Protein AF-K0RKW1-F1 (afdb_monomer_lite)

Radius of gyration: 16.95 Å; chains: 1; bounding box: 47×39×44 Å

Secondary structure (DSSP, 8-state):
---HHHHHHHHHHHHHH-GGG-STTS-SS----BTTBS-PPPTTT-B-TTS-BSEEE-SS---TTSPP-TTEEEEEETTEEEEEETTSSHHHHHHHHHHHHSPPPPPSS--HHHHHHHHHHHHHHHHHHHHHH-SSS-HHHHHHHHHHHHHHHHHHHHHHT--

Foldseek 3Di:
DDDPVVQVVLLVLCCVQPVLCVAPCNGPQHDAADPNHQAAADQVPDADPVRHGQWDDDDDADDPPPDDDRQWAFHQDPVGTTTGGSSHLVRLVRVLVVLVVDQDDADPPRDPVNVVSNVSSVVNSVQSQLSNQARGSGSVRSVVRSVVVVVVVVVVVVVVVVD

Sequence (163 aa):
MVSESRARELNALFASVVPELDSPYAKYPLTASSGGRNQWVDPGKGKTSKGEPCFIAGSGGWTPATPTKQDYAYGPGPLGFGYYHFLTRESYAVLYGRMQSSPPVACCAFTSGQRRIVNDHEEVKKIMWYRSLGSVPDDAQAQKDAIAIAQGTAKIGLQLHAE

pLDDT: mean 88.34, std 10.34, range [46.0, 97.75]

Structure (mmCIF, N/CA/C/O backbone):
data_AF-K0RKW1-F1
#
_entry.id   AF-K0RKW1-F1
#
loop_
_atom_site.group_PDB
_atom_site.id
_atom_site.type_symbol
_atom_site.label_atom_id
_atom_site.label_alt_id
_atom_site.label_comp_id
_atom_site.label_asym_id
_atom_site.label_entity_id
_atom_site.label_seq_id
_atom_site.pdbx_PDB_ins_code
_atom_site.Cartn_x
_atom_site.Cartn_y
_atom_site.Cartn_z
_atom_site.occupancy
_atom_site.B_iso_or_equiv
_atom_site.auth_seq_id
_atom_site.auth_comp_id
_atom_site.auth_asym_id
_atom_site.auth_atom_id
_atom_site.pdbx_PDB_model_num
ATOM 1 N N . MET A 1 1 ? 3.919 18.014 7.284 1.00 62.06 1 MET A N 1
ATOM 2 C CA . MET A 1 1 ? 2.925 17.905 6.196 1.00 62.06 1 MET A CA 1
ATOM 3 C C . MET A 1 1 ? 3.706 17.888 4.889 1.00 62.06 1 MET A C 1
ATOM 5 O O . MET A 1 1 ? 4.619 18.694 4.764 1.00 62.06 1 MET A O 1
ATOM 9 N N . VAL A 1 2 ? 3.462 16.925 3.996 1.00 78.94 2 VAL A N 1
ATOM 10 C CA . VAL A 1 2 ? 4.177 16.835 2.704 1.00 78.94 2 VAL A CA 1
ATOM 11 C C . VAL A 1 2 ? 3.665 17.931 1.766 1.00 78.94 2 VAL A C 1
ATOM 13 O O . VAL A 1 2 ? 2.482 18.259 1.820 1.00 78.94 2 VAL A O 1
ATOM 16 N N . SER A 1 3 ? 4.537 18.525 0.944 1.00 88.56 3 SER A N 1
ATOM 17 C CA . SER A 1 3 ? 4.117 19.549 -0.021 1.00 88.56 3 SER A CA 1
ATOM 18 C C . SER A 1 3 ? 3.191 18.960 -1.088 1.00 88.56 3 SER A C 1
ATOM 20 O O . SER A 1 3 ? 3.320 17.794 -1.466 1.00 88.56 3 SER A O 1
ATOM 22 N N . GLU A 1 4 ? 2.287 19.775 -1.637 1.00 87.94 4 GLU A N 1
ATOM 23 C CA . GLU A 1 4 ? 1.411 19.337 -2.733 1.00 87.94 4 GLU A CA 1
ATOM 24 C C . GLU A 1 4 ? 2.195 18.869 -3.963 1.00 87.94 4 GLU A C 1
ATOM 26 O O . GLU A 1 4 ? 1.796 17.910 -4.622 1.00 87.94 4 GLU A O 1
ATOM 31 N N . SER A 1 5 ? 3.326 19.517 -4.264 1.00 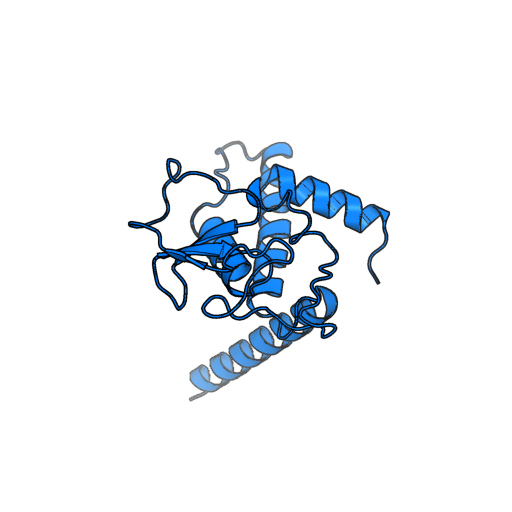91.25 5 SER A N 1
ATOM 32 C CA . SER A 1 5 ? 4.208 19.111 -5.360 1.00 91.25 5 SER A CA 1
ATOM 33 C C . SER A 1 5 ? 4.731 17.693 -5.155 1.00 91.25 5 SER A C 1
ATOM 35 O O . SER A 1 5 ? 4.587 16.850 -6.038 1.00 91.25 5 SER A O 1
ATOM 37 N N . ARG A 1 6 ? 5.239 17.395 -3.954 1.00 91.31 6 ARG A N 1
ATOM 38 C CA . ARG A 1 6 ? 5.764 16.071 -3.628 1.00 91.31 6 ARG A CA 1
ATOM 39 C C . ARG A 1 6 ? 4.663 15.016 -3.605 1.00 91.31 6 ARG A C 1
ATOM 41 O O . ARG A 1 6 ? 4.876 13.897 -4.059 1.00 91.31 6 ARG A O 1
ATOM 48 N N . ALA A 1 7 ? 3.473 15.372 -3.126 1.00 91.62 7 ALA A N 1
ATOM 49 C CA . ALA A 1 7 ? 2.313 14.494 -3.188 1.00 91.62 7 ALA A CA 1
ATOM 50 C C . ALA A 1 7 ? 1.954 14.135 -4.641 1.00 91.62 7 ALA A C 1
ATOM 52 O O . ALA A 1 7 ? 1.742 12.964 -4.947 1.00 91.62 7 ALA A O 1
ATOM 53 N N . ARG A 1 8 ? 1.931 15.104 -5.566 1.00 93.06 8 ARG A N 1
ATOM 54 C CA . ARG A 1 8 ? 1.666 14.841 -6.994 1.00 93.06 8 ARG A CA 1
ATOM 55 C C . ARG A 1 8 ? 2.732 13.949 -7.629 1.00 93.06 8 ARG A C 1
ATOM 57 O O . ARG A 1 8 ? 2.371 13.017 -8.339 1.00 93.06 8 ARG A O 1
ATOM 64 N N . GLU A 1 9 ? 4.008 14.197 -7.341 1.00 93.69 9 GLU A N 1
ATOM 65 C CA . GLU A 1 9 ? 5.115 13.350 -7.808 1.00 93.69 9 GLU A CA 1
ATOM 66 C C . GLU A 1 9 ? 4.956 11.898 -7.348 1.00 93.69 9 GLU A C 1
ATOM 68 O O . GLU A 1 9 ? 5.066 10.984 -8.161 1.00 93.69 9 GLU A O 1
ATOM 73 N N . LEU A 1 10 ? 4.645 11.682 -6.065 1.00 94.31 10 LEU A N 1
ATOM 74 C CA . LEU A 1 10 ? 4.451 10.341 -5.510 1.00 94.31 10 LEU A CA 1
ATOM 75 C C . LEU A 1 10 ? 3.228 9.639 -6.105 1.00 94.31 10 LEU A C 1
ATOM 77 O O . LEU A 1 10 ? 3.310 8.460 -6.420 1.00 94.31 10 LEU A O 1
ATOM 81 N N . ASN A 1 11 ? 2.118 10.349 -6.320 1.00 94.38 11 ASN A N 1
ATOM 82 C CA . ASN A 1 11 ? 0.946 9.763 -6.980 1.00 94.38 11 ASN A CA 1
ATOM 83 C C . ASN A 1 11 ? 1.242 9.364 -8.437 1.00 94.38 11 ASN A C 1
ATOM 85 O O . ASN A 1 11 ? 0.806 8.307 -8.882 1.00 94.38 11 ASN A O 1
ATOM 89 N N . ALA A 1 12 ? 2.012 10.171 -9.175 1.00 94.50 12 ALA A N 1
ATOM 90 C CA . ALA A 1 12 ? 2.443 9.809 -10.526 1.00 94.50 12 ALA A CA 1
ATOM 91 C C . ALA A 1 12 ? 3.387 8.593 -10.517 1.00 94.50 12 ALA A C 1
ATOM 93 O O . ALA A 1 12 ? 3.287 7.720 -11.378 1.00 94.50 12 ALA A O 1
ATOM 94 N N . LEU A 1 13 ? 4.276 8.518 -9.522 1.00 94.31 13 LEU A N 1
ATOM 95 C CA . LEU A 1 13 ? 5.178 7.387 -9.315 1.00 94.31 13 LEU A CA 1
ATOM 96 C C . LEU A 1 13 ? 4.426 6.100 -8.954 1.00 94.31 13 LEU A C 1
ATOM 98 O O . LEU A 1 13 ? 4.780 5.017 -9.407 1.00 94.31 13 LEU A O 1
ATOM 102 N N . PHE A 1 14 ? 3.371 6.206 -8.152 1.00 94.06 14 PHE A N 1
ATOM 103 C CA . PHE A 1 14 ? 2.528 5.072 -7.792 1.00 94.06 14 PHE A CA 1
ATOM 104 C C . PHE A 1 14 ? 1.946 4.406 -9.033 1.00 94.06 14 PHE A C 1
ATOM 106 O O . PHE A 1 14 ? 2.158 3.211 -9.221 1.00 94.06 14 PHE A O 1
ATOM 113 N N . ALA A 1 15 ? 1.306 5.188 -9.903 1.00 91.81 15 ALA A N 1
ATOM 114 C CA . ALA A 1 15 ? 0.704 4.689 -11.135 1.00 91.81 15 ALA A CA 1
ATOM 115 C C . ALA A 1 15 ? 1.731 4.056 -12.093 1.00 91.81 15 ALA A C 1
ATOM 117 O O . ALA A 1 15 ? 1.403 3.105 -12.800 1.00 91.81 15 ALA A O 1
ATOM 118 N N . SER A 1 16 ? 2.974 4.555 -12.119 1.00 91.19 16 SER A N 1
ATOM 119 C CA . SER A 1 16 ? 4.017 4.014 -13.000 1.00 91.19 16 SER A CA 1
ATOM 120 C C . SER A 1 16 ? 4.630 2.704 -12.497 1.00 91.19 16 SER A C 1
AT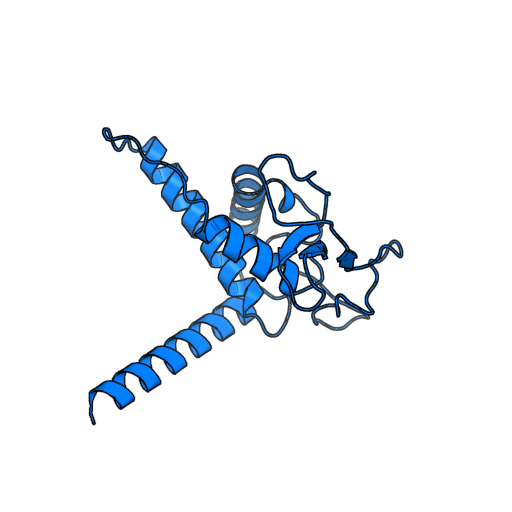OM 122 O O . SER A 1 16 ? 5.051 1.888 -13.316 1.00 91.19 16 SER A O 1
ATOM 124 N N . VAL A 1 17 ? 4.685 2.490 -11.178 1.00 91.56 17 VAL A N 1
ATOM 125 C CA . VAL A 1 17 ? 5.286 1.288 -10.570 1.00 91.56 17 VAL A CA 1
ATOM 126 C C . VAL A 1 17 ? 4.243 0.197 -10.317 1.00 91.56 17 VAL A C 1
ATOM 128 O O . VAL A 1 17 ? 4.504 -0.977 -10.578 1.00 91.56 17 VAL A O 1
ATOM 131 N N . VAL A 1 18 ? 3.069 0.567 -9.806 1.00 90.50 18 VAL A N 1
ATOM 132 C CA . VAL A 1 18 ? 1.958 -0.341 -9.497 1.00 90.50 18 VAL A CA 1
ATOM 133 C C . VAL A 1 18 ? 0.672 0.297 -10.028 1.00 90.50 18 VAL A C 1
ATOM 135 O O . VAL A 1 18 ? 0.085 1.130 -9.336 1.00 90.50 18 VAL A O 1
ATOM 138 N N . PRO A 1 19 ? 0.210 -0.077 -11.234 1.00 88.50 19 PRO A N 1
ATOM 139 C CA . PRO A 1 19 ? -0.951 0.551 -11.864 1.00 88.50 19 PRO A CA 1
ATOM 140 C C . PRO A 1 19 ? -2.210 0.552 -10.990 1.00 88.50 19 PRO A C 1
ATOM 142 O O . PRO A 1 19 ? -3.001 1.486 -11.061 1.00 88.50 19 PRO A O 1
ATOM 145 N N . GLU A 1 20 ? -2.386 -0.444 -10.113 1.00 91.00 20 GLU A N 1
ATOM 146 C CA . GLU A 1 20 ? -3.509 -0.483 -9.167 1.00 91.00 20 GLU A CA 1
ATOM 147 C C . GLU A 1 20 ? -3.553 0.723 -8.217 1.00 91.00 20 GLU A C 1
ATOM 149 O O . GLU A 1 20 ? -4.629 1.109 -7.765 1.00 91.00 20 GLU A O 1
ATOM 154 N N . LEU A 1 21 ? -2.403 1.333 -7.919 1.00 92.44 21 LEU A N 1
ATOM 155 C CA . LEU A 1 21 ? -2.319 2.513 -7.062 1.00 92.44 21 LEU A CA 1
ATOM 156 C C . LEU A 1 21 ? -2.774 3.804 -7.755 1.00 92.44 21 LEU A C 1
ATOM 158 O O . LEU A 1 21 ? -2.897 4.821 -7.068 1.00 92.44 21 LEU A O 1
ATOM 162 N N . ASP A 1 22 ? -3.097 3.778 -9.054 1.00 93.25 22 ASP A N 1
ATOM 163 C CA . ASP A 1 22 ? -3.869 4.843 -9.711 1.00 93.25 22 ASP A CA 1
ATOM 164 C C . ASP A 1 22 ? -5.346 4.783 -9.280 1.00 93.25 22 ASP A C 1
ATOM 166 O O . ASP A 1 22 ? -6.277 4.643 -10.071 1.00 93.25 22 ASP A O 1
ATOM 170 N N . SER A 1 23 ? -5.561 4.803 -7.967 1.00 92.06 23 SER A N 1
ATOM 171 C CA . SER A 1 23 ? -6.853 4.695 -7.316 1.00 92.06 23 SER A CA 1
ATOM 172 C C . SER A 1 23 ? -7.094 5.941 -6.473 1.00 92.06 23 SER A C 1
ATOM 174 O O . SER A 1 23 ? -6.210 6.365 -5.718 1.00 92.06 23 SER A O 1
ATOM 176 N N . PRO A 1 24 ? -8.311 6.516 -6.494 1.00 91.25 24 PRO A N 1
ATOM 177 C CA . PRO A 1 24 ? -8.658 7.614 -5.600 1.00 91.25 24 PRO A CA 1
ATOM 178 C C . PRO A 1 24 ? -8.538 7.241 -4.117 1.00 91.25 24 PRO A C 1
ATOM 180 O O . PRO A 1 24 ? -8.390 8.140 -3.290 1.00 91.25 24 PRO A O 1
ATOM 183 N N . TYR A 1 25 ? -8.564 5.948 -3.786 1.00 92.12 25 TYR A N 1
ATOM 184 C CA . TYR A 1 25 ? -8.457 5.430 -2.423 1.00 92.12 25 TYR A CA 1
ATOM 185 C C . TYR A 1 25 ? -7.014 5.159 -1.977 1.00 92.12 25 TYR A C 1
ATOM 187 O O . TYR A 1 25 ? -6.784 4.954 -0.789 1.00 92.12 25 TYR A O 1
ATOM 195 N N . ALA A 1 26 ? -6.047 5.173 -2.901 1.00 93.00 26 ALA A N 1
ATOM 196 C CA . ALA A 1 26 ? -4.641 4.868 -2.629 1.00 93.00 26 ALA A CA 1
ATOM 197 C C . ALA A 1 26 ? -3.715 6.092 -2.725 1.00 93.00 26 ALA A C 1
ATOM 199 O O . ALA A 1 26 ? -2.489 5.949 -2.687 1.00 93.00 26 ALA A O 1
ATOM 200 N N . LYS A 1 27 ? -4.283 7.300 -2.823 1.00 92.88 27 LYS A N 1
ATOM 201 C CA . LYS A 1 27 ? -3.526 8.545 -2.997 1.00 92.88 27 LYS A CA 1
ATOM 202 C C . LYS A 1 27 ? -2.528 8.802 -1.872 1.00 92.88 27 LYS A C 1
ATOM 204 O O . LYS A 1 27 ? -2.694 8.336 -0.747 1.00 92.88 27 LYS A O 1
ATOM 209 N N . TYR A 1 28 ? -1.498 9.577 -2.183 1.00 91.19 28 TYR A N 1
ATOM 210 C CA . TYR A 1 28 ? -0.580 10.173 -1.222 1.00 91.19 28 TYR A CA 1
ATOM 211 C C . TYR A 1 28 ? -0.850 11.688 -1.087 1.00 91.19 28 TYR A C 1
ATOM 213 O O . TYR A 1 28 ? -0.923 12.368 -2.115 1.00 91.19 28 TYR A O 1
ATOM 221 N N . PRO A 1 29 ? -0.955 12.247 0.134 1.00 90.81 29 PRO A N 1
ATOM 222 C CA . PRO A 1 29 ? -1.052 11.517 1.395 1.00 90.81 29 PRO A CA 1
ATOM 223 C C . PRO A 1 29 ? -2.368 10.731 1.483 1.00 90.81 29 PRO A C 1
ATOM 225 O O . PRO A 1 29 ? -3.393 11.136 0.926 1.00 90.81 29 PRO A O 1
ATOM 228 N N . LEU A 1 30 ? -2.326 9.606 2.187 1.00 89.62 30 LEU A N 1
ATOM 229 C CA . LEU A 1 30 ? -3.484 8.761 2.417 1.00 89.62 30 LEU A CA 1
ATOM 230 C C . LEU A 1 30 ? -4.503 9.511 3.273 1.00 89.62 30 LEU A C 1
ATOM 232 O O . LEU A 1 30 ? -4.166 10.110 4.292 1.00 89.62 30 LEU A O 1
ATOM 236 N N . THR A 1 31 ? -5.750 9.498 2.815 1.00 71.06 31 THR A N 1
ATOM 237 C CA . THR A 1 31 ? -6.876 10.186 3.453 1.00 71.06 31 THR A CA 1
ATOM 238 C C . THR A 1 31 ? -8.104 9.282 3.415 1.00 71.06 31 THR A C 1
ATOM 240 O O . THR A 1 31 ? -9.129 9.618 2.826 1.00 71.06 31 THR A O 1
ATOM 243 N N . ALA A 1 32 ? -8.011 8.085 4.002 1.00 69.00 32 ALA A N 1
ATOM 244 C CA . ALA A 1 32 ? -9.189 7.229 4.131 1.00 69.00 32 ALA A CA 1
ATOM 245 C C . ALA A 1 32 ? -9.900 7.512 5.462 1.00 69.00 32 ALA A C 1
ATOM 247 O O . ALA A 1 32 ? -9.298 7.494 6.527 1.00 69.00 32 ALA A O 1
ATOM 248 N N . SER A 1 33 ? -11.205 7.771 5.412 1.00 65.31 33 SER A N 1
ATOM 249 C CA . SER A 1 33 ? -12.049 7.891 6.603 1.00 65.31 33 SER A CA 1
ATOM 250 C C . SER A 1 33 ? -13.230 6.946 6.457 1.00 65.31 33 SER A C 1
ATOM 252 O O . SER A 1 33 ? -13.922 6.957 5.439 1.00 65.31 33 SER A O 1
ATOM 254 N N . SER A 1 34 ? -13.456 6.111 7.467 1.00 62.56 34 SER A N 1
ATOM 255 C CA . SER A 1 34 ? -14.570 5.169 7.526 1.00 62.56 34 SER A CA 1
ATOM 256 C C . SER A 1 34 ? -15.554 5.633 8.593 1.00 62.56 34 SER A C 1
ATOM 258 O O . SER A 1 34 ? -15.211 5.709 9.772 1.00 62.56 34 SER A O 1
ATOM 260 N N . GLY A 1 35 ? -16.788 5.959 8.194 1.00 59.09 35 GLY A N 1
ATOM 261 C CA . GLY A 1 35 ? -17.833 6.404 9.127 1.00 59.09 35 GLY A CA 1
ATOM 262 C C . GLY A 1 35 ? -17.484 7.693 9.885 1.00 59.09 35 GLY A C 1
ATOM 263 O O . GLY A 1 35 ? -17.875 7.849 11.038 1.00 59.09 35 GLY A O 1
ATOM 264 N N . GLY A 1 36 ? -16.698 8.585 9.271 1.00 66.19 36 GLY A N 1
ATOM 265 C CA . GLY A 1 36 ? -16.230 9.828 9.896 1.00 66.19 36 GLY A CA 1
ATOM 266 C C . GLY A 1 36 ? -15.040 9.655 10.846 1.00 66.19 36 GLY A C 1
ATOM 267 O O . GLY A 1 36 ? -14.634 10.625 11.484 1.00 66.19 36 GLY A O 1
ATOM 268 N N . ARG A 1 37 ? -14.464 8.449 10.943 1.00 70.50 37 ARG A N 1
ATOM 269 C CA . ARG A 1 37 ? -13.270 8.154 11.746 1.00 70.50 37 ARG A CA 1
ATOM 270 C C . ARG A 1 37 ? -12.098 7.767 10.853 1.00 70.50 37 ARG A C 1
ATOM 272 O O . ARG A 1 37 ? -12.259 7.019 9.890 1.00 70.50 37 ARG A O 1
ATOM 279 N N . ASN A 1 38 ? -10.908 8.235 11.215 1.00 84.19 38 ASN A N 1
ATOM 280 C CA . ASN A 1 38 ? -9.659 7.872 10.550 1.00 84.19 38 ASN A CA 1
ATOM 281 C C . ASN A 1 38 ? -9.236 6.452 10.966 1.00 84.19 38 ASN A C 1
ATOM 283 O O . ASN A 1 38 ? -8.425 6.278 11.871 1.00 84.19 38 ASN A O 1
ATOM 287 N N . GLN A 1 39 ? -9.866 5.435 10.380 1.00 90.25 39 GLN A N 1
ATOM 288 C CA . GLN A 1 39 ? -9.634 4.028 10.700 1.00 90.25 39 GLN A CA 1
ATOM 289 C C . GLN A 1 39 ? -9.715 3.167 9.440 1.00 90.25 39 GLN A C 1
ATOM 291 O O . GLN A 1 39 ? -10.474 3.470 8.516 1.00 90.25 39 GLN A O 1
ATOM 296 N N . TRP A 1 40 ? -8.960 2.071 9.434 1.00 93.19 40 TRP A N 1
ATOM 297 C CA . TRP A 1 40 ? -9.031 1.065 8.381 1.00 93.19 40 TRP A CA 1
ATOM 298 C C . TRP A 1 40 ? -10.403 0.394 8.342 1.00 93.19 40 TRP A C 1
ATOM 300 O O . TRP A 1 40 ? -11.050 0.193 9.375 1.00 93.19 40 TRP A O 1
ATOM 310 N N . VAL A 1 41 ? -10.836 0.026 7.141 1.00 93.44 41 VAL A N 1
ATOM 311 C CA . VAL A 1 41 ? -12.055 -0.756 6.950 1.00 93.44 41 VAL A CA 1
ATOM 312 C C . VAL A 1 41 ? -11.749 -2.241 7.159 1.00 93.44 41 VAL A C 1
ATOM 314 O O . VAL A 1 41 ? -10.756 -2.749 6.646 1.00 93.44 41 VAL A O 1
ATOM 317 N N . ASP A 1 42 ? -12.613 -2.941 7.900 1.00 93.00 42 ASP A N 1
ATOM 318 C CA . ASP A 1 42 ? -12.549 -4.400 8.048 1.00 93.00 42 ASP A CA 1
ATOM 319 C C . ASP A 1 42 ? -12.882 -5.063 6.694 1.00 93.00 42 ASP A C 1
ATOM 321 O O . ASP A 1 42 ? -13.993 -4.862 6.191 1.00 93.00 42 ASP A O 1
ATOM 325 N N . PRO A 1 43 ? -11.979 -5.859 6.092 1.00 95.12 43 PRO A N 1
ATOM 326 C CA . PRO A 1 43 ? -12.216 -6.470 4.785 1.00 95.12 43 PRO A CA 1
ATOM 327 C C . PRO A 1 43 ? -13.419 -7.427 4.756 1.00 95.12 43 PRO A C 1
ATOM 329 O O . PRO A 1 43 ? -14.048 -7.569 3.711 1.00 95.12 43 PRO A O 1
ATOM 332 N N . GLY A 1 44 ? -13.768 -8.069 5.875 1.00 94.81 44 GLY A N 1
ATOM 333 C CA . GLY A 1 44 ? -14.839 -9.071 5.937 1.00 94.81 44 GLY A CA 1
ATOM 334 C C . GLY A 1 44 ? -16.232 -8.489 6.170 1.00 94.81 44 GLY A C 1
ATOM 335 O O . GLY A 1 44 ? -17.231 -9.172 5.948 1.00 94.81 44 GLY A O 1
ATOM 336 N N . LYS A 1 45 ? -16.312 -7.237 6.630 1.00 92.00 45 LYS A N 1
ATOM 337 C CA . LYS A 1 45 ? -17.580 -6.572 6.996 1.00 92.00 45 LYS A CA 1
ATOM 338 C C . LYS A 1 45 ? -17.805 -5.257 6.257 1.00 92.00 45 LYS A C 1
ATOM 340 O O . LYS A 1 45 ? -18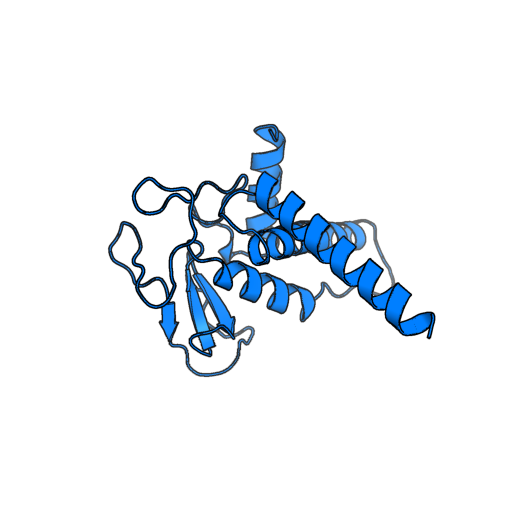.938 -4.790 6.153 1.00 92.00 45 LYS A O 1
ATOM 345 N N . GLY A 1 46 ? -16.728 -4.643 5.788 1.00 88.56 46 GLY A N 1
ATOM 346 C CA . GLY A 1 46 ? -16.718 -3.329 5.181 1.00 88.56 46 GLY A CA 1
ATOM 347 C C . GLY A 1 46 ? -17.247 -3.302 3.757 1.00 88.56 46 GLY A C 1
ATOM 348 O O . GLY A 1 46 ? -17.143 -4.270 2.999 1.00 88.56 46 GLY A O 1
ATOM 349 N N . LYS A 1 47 ? -17.790 -2.140 3.397 1.00 91.06 47 LYS A N 1
ATOM 350 C CA . LYS A 1 47 ? -18.194 -1.810 2.034 1.00 91.06 47 LYS A CA 1
ATOM 351 C C . LYS A 1 47 ? -17.671 -0.430 1.650 1.00 91.06 47 LYS A C 1
ATOM 353 O O . LYS A 1 47 ? -17.501 0.430 2.515 1.00 91.06 47 LYS A O 1
ATOM 358 N N . THR A 1 48 ? -17.441 -0.216 0.360 1.00 89.19 48 THR A N 1
ATOM 359 C CA . THR A 1 48 ? -17.087 1.096 -0.196 1.00 89.19 48 THR A CA 1
ATOM 360 C C . THR A 1 48 ? -18.279 2.054 -0.117 1.00 89.19 48 THR A C 1
ATOM 362 O O . THR A 1 48 ? -19.417 1.644 0.125 1.00 89.19 48 THR A O 1
ATOM 365 N N . SER A 1 49 ? -18.053 3.342 -0.393 1.00 85.19 49 SER A N 1
ATOM 366 C CA . SER A 1 49 ? -19.140 4.327 -0.522 1.00 85.19 49 SER A CA 1
ATOM 367 C C . SER A 1 49 ? -20.147 3.985 -1.629 1.00 85.19 49 SER A C 1
ATOM 369 O O . SER A 1 49 ? -21.273 4.472 -1.598 1.00 85.19 49 SER A O 1
ATOM 371 N N . LYS A 1 50 ? -19.761 3.128 -2.583 1.00 87.31 50 LYS A N 1
ATOM 372 C CA . LYS A 1 50 ? -20.615 2.609 -3.660 1.00 87.31 50 LYS A CA 1
ATOM 373 C C . LYS A 1 50 ? -21.314 1.292 -3.292 1.00 87.31 50 LYS A C 1
ATOM 375 O O . LYS A 1 50 ? -22.037 0.736 -4.110 1.00 87.31 50 LYS A O 1
ATOM 380 N N . GLY A 1 51 ? -21.104 0.780 -2.077 1.00 89.94 51 GLY A N 1
ATOM 381 C CA . GLY A 1 51 ? -21.678 -0.480 -1.602 1.00 89.94 51 GLY A CA 1
ATOM 382 C C . GLY A 1 51 ? -20.921 -1.739 -2.040 1.00 89.94 51 GLY A C 1
ATOM 383 O O . GLY A 1 51 ? -21.402 -2.844 -1.783 1.00 89.94 51 GLY A O 1
ATOM 384 N N . GLU A 1 52 ? -19.750 -1.600 -2.665 1.00 92.56 52 GLU A N 1
ATOM 385 C CA . GLU A 1 52 ? -18.925 -2.733 -3.100 1.00 92.56 52 GLU A CA 1
ATOM 386 C C . GLU A 1 52 ? -18.229 -3.385 -1.898 1.00 92.56 52 GLU A C 1
ATOM 388 O O . GLU A 1 52 ? -17.869 -2.683 -0.951 1.00 92.56 52 GLU A O 1
ATOM 393 N N . PRO A 1 53 ? -18.021 -4.711 -1.891 1.00 95.75 53 PRO A N 1
ATOM 394 C CA . PRO A 1 53 ? -17.352 -5.380 -0.782 1.00 95.75 53 PRO A CA 1
ATOM 395 C C . PRO A 1 53 ? -15.865 -5.010 -0.719 1.00 95.75 53 PRO A C 1
ATOM 397 O O . PRO A 1 53 ? -15.197 -4.890 -1.748 1.00 95.75 53 PRO A O 1
ATOM 400 N N . CYS A 1 54 ? -15.320 -4.880 0.492 1.00 96.00 54 CYS A N 1
ATOM 401 C CA . CYS A 1 54 ? -13.890 -4.613 0.689 1.00 96.00 54 CYS A CA 1
ATOM 402 C C . CYS A 1 54 ? -12.990 -5.846 0.494 1.00 96.00 54 CYS A C 1
ATOM 404 O O . CYS A 1 54 ? -11.773 -5.698 0.387 1.00 96.00 54 CYS A O 1
ATOM 406 N N . PHE A 1 55 ? -13.586 -7.036 0.393 1.00 97.75 55 PHE A N 1
ATOM 407 C CA . PHE A 1 55 ? -12.920 -8.274 0.010 1.00 97.75 55 PHE A CA 1
ATOM 408 C C . PHE A 1 55 ? -13.738 -9.027 -1.038 1.00 97.75 55 PHE A C 1
ATOM 410 O O . PHE A 1 55 ? -14.948 -9.205 -0.888 1.00 97.75 55 PHE A O 1
ATOM 417 N N . ILE A 1 56 ? -13.068 -9.500 -2.086 1.00 96.62 56 ILE A N 1
ATOM 418 C CA . ILE A 1 56 ? -13.648 -10.395 -3.090 1.00 96.62 56 ILE A CA 1
ATOM 419 C C . ILE A 1 56 ? -12.763 -11.631 -3.155 1.00 96.62 56 ILE A C 1
ATOM 421 O O . ILE A 1 56 ? -11.590 -11.536 -3.517 1.00 96.62 56 ILE A O 1
ATOM 425 N N . ALA A 1 57 ? -13.331 -12.784 -2.807 1.00 95.88 57 ALA A N 1
ATOM 426 C CA . ALA A 1 57 ? -12.611 -14.048 -2.837 1.00 95.88 57 ALA A CA 1
ATOM 427 C C . ALA A 1 57 ? -12.090 -14.348 -4.250 1.00 95.88 57 ALA A C 1
ATOM 429 O O . ALA A 1 57 ? -12.804 -14.185 -5.242 1.00 95.88 57 ALA A O 1
ATOM 430 N N . GLY A 1 58 ? -10.834 -14.773 -4.321 1.00 92.69 58 GLY A N 1
ATOM 431 C CA . GLY A 1 58 ? -10.164 -15.184 -5.544 1.00 92.69 58 GLY A CA 1
ATOM 432 C C . GLY A 1 58 ? -9.918 -16.685 -5.579 1.00 92.69 58 GLY A C 1
ATOM 433 O O . GLY A 1 58 ? -9.984 -17.376 -4.563 1.00 92.69 58 GLY A O 1
ATOM 434 N N . SER A 1 59 ? -9.593 -17.191 -6.763 1.00 84.94 59 SER A N 1
ATOM 435 C CA . SER A 1 59 ? -9.146 -18.567 -6.952 1.00 84.94 59 SER A CA 1
ATOM 436 C C . SER A 1 59 ? -7.641 -18.586 -7.219 1.00 84.94 59 SER A C 1
ATOM 438 O O . SER A 1 59 ? -7.193 -18.163 -8.283 1.00 84.94 59 SER A O 1
ATOM 440 N N . GLY A 1 60 ? -6.865 -19.112 -6.271 1.00 83.12 60 GLY A N 1
ATOM 441 C CA . GLY A 1 60 ? -5.433 -19.360 -6.450 1.00 83.12 60 GLY A CA 1
ATOM 442 C C . GLY A 1 60 ? -4.519 -18.149 -6.232 1.00 83.12 60 GLY A C 1
ATOM 443 O O . GLY A 1 60 ? -4.951 -17.061 -5.848 1.00 83.12 60 GLY A O 1
ATOM 444 N N . GLY A 1 61 ? -3.219 -18.378 -6.433 1.00 84.38 61 GLY A N 1
ATOM 445 C CA . GLY A 1 61 ? -2.162 -17.391 -6.213 1.00 84.38 61 GLY A CA 1
ATOM 446 C C . GLY A 1 61 ? -2.152 -16.249 -7.230 1.00 84.38 61 GLY A C 1
ATOM 447 O O . GLY A 1 61 ? -2.777 -16.325 -8.287 1.00 84.38 61 GLY A O 1
ATOM 448 N N . TRP A 1 62 ? -1.420 -15.180 -6.910 1.00 83.69 62 TRP A N 1
ATOM 449 C CA . TRP A 1 62 ? -1.168 -14.103 -7.866 1.00 83.69 62 TRP A CA 1
ATOM 450 C C . TRP A 1 62 ? -0.234 -14.588 -8.981 1.00 83.69 62 TRP A C 1
ATOM 452 O O . TRP A 1 62 ? 0.794 -15.210 -8.714 1.00 83.69 62 TRP A O 1
ATOM 462 N N . THR A 1 63 ? -0.582 -14.272 -10.224 1.00 83.12 63 THR A N 1
ATOM 463 C CA . THR A 1 63 ? 0.254 -14.458 -11.414 1.00 83.12 63 THR A CA 1
ATOM 464 C C . THR A 1 63 ? 0.189 -13.189 -12.270 1.00 83.12 63 THR A C 1
ATOM 466 O O . THR A 1 63 ? -0.760 -12.416 -12.126 1.00 83.12 63 THR A O 1
ATOM 469 N N . PRO A 1 64 ? 1.114 -12.976 -13.221 1.00 79.50 64 PRO A N 1
ATOM 470 C CA . PRO A 1 64 ? 1.010 -11.860 -14.165 1.00 79.50 64 PRO A CA 1
ATOM 471 C C . PRO A 1 64 ? -0.275 -11.861 -15.014 1.00 79.50 64 PRO A C 1
ATOM 473 O O . PRO A 1 64 ? -0.654 -10.822 -15.542 1.00 79.50 64 PRO A O 1
ATOM 476 N N . ALA A 1 65 ? -0.948 -13.011 -15.146 1.00 83.44 65 ALA A N 1
ATOM 477 C CA . ALA A 1 65 ? -2.230 -13.140 -15.840 1.00 83.44 65 ALA A CA 1
ATOM 478 C C . ALA A 1 65 ? -3.445 -12.882 -14.929 1.00 83.44 65 ALA A C 1
ATOM 480 O O . ALA A 1 65 ? -4.576 -12.843 -15.414 1.00 83.44 65 ALA A O 1
ATOM 481 N N . THR A 1 66 ? -3.241 -12.736 -13.615 1.00 86.00 66 THR A N 1
ATOM 482 C CA . THR A 1 66 ? -4.322 -12.430 -12.678 1.00 86.00 66 THR A CA 1
ATOM 483 C C . THR A 1 66 ? -4.932 -11.078 -13.050 1.00 86.00 66 THR A C 1
ATOM 485 O O . THR A 1 66 ? -4.198 -10.091 -13.108 1.00 86.00 66 THR A O 1
ATOM 488 N N . PRO A 1 67 ? -6.256 -10.998 -13.281 1.00 86.06 67 PRO A N 1
ATOM 489 C CA . PRO A 1 67 ? -6.880 -9.761 -13.720 1.00 86.06 67 PRO A CA 1
ATOM 490 C C . PRO A 1 67 ? -6.648 -8.635 -12.721 1.00 86.06 67 PRO A C 1
ATOM 492 O O . PRO A 1 67 ? -6.938 -8.773 -11.529 1.00 86.06 67 PRO A O 1
ATOM 495 N N . THR A 1 68 ? -6.170 -7.499 -13.211 1.00 85.69 68 THR A N 1
ATOM 496 C CA . THR A 1 68 ? -6.130 -6.280 -12.415 1.00 85.69 68 THR A CA 1
ATOM 497 C C . THR A 1 68 ? -7.554 -5.797 -12.174 1.00 85.69 68 THR A C 1
ATOM 499 O O . THR A 1 68 ? -8.360 -5.718 -13.102 1.00 85.69 68 THR A O 1
ATOM 502 N N . LYS A 1 69 ? -7.872 -5.458 -10.925 1.00 90.31 69 LYS A N 1
ATOM 503 C CA . LYS A 1 69 ? -9.140 -4.828 -10.570 1.00 90.31 69 LYS A CA 1
ATOM 504 C C . LYS A 1 69 ? -8.845 -3.456 -9.987 1.00 90.31 69 LYS A C 1
ATOM 506 O O . LYS A 1 69 ? -8.170 -3.354 -8.969 1.00 90.31 69 LYS A O 1
ATOM 511 N N . GLN A 1 70 ? -9.370 -2.427 -10.642 1.00 88.88 70 GLN A N 1
ATOM 512 C CA . GLN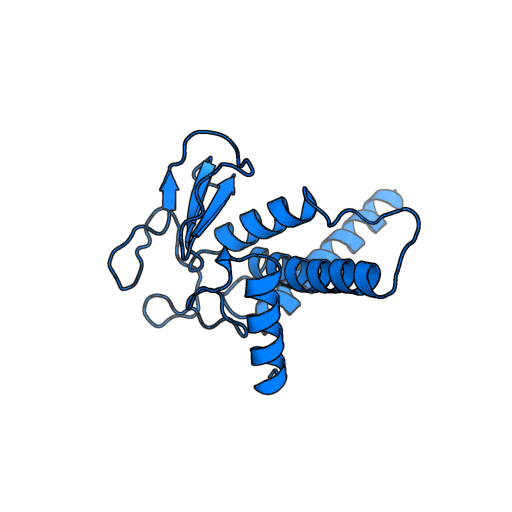 A 1 70 ? -9.275 -1.047 -10.181 1.00 88.88 70 GLN A CA 1
ATOM 513 C C . GLN A 1 70 ? -9.715 -0.943 -8.718 1.00 88.88 70 GLN A C 1
ATOM 515 O O . GLN A 1 70 ? -10.743 -1.514 -8.370 1.00 88.88 70 GLN A O 1
ATOM 520 N N . ASP A 1 71 ? -8.957 -0.215 -7.899 1.00 94.00 71 ASP A N 1
ATOM 521 C CA . ASP A 1 71 ? -9.194 0.010 -6.462 1.00 94.00 71 ASP A CA 1
ATOM 522 C C . ASP A 1 71 ? -8.912 -1.182 -5.521 1.00 94.00 71 ASP A C 1
ATOM 524 O O . ASP A 1 71 ? -9.091 -1.069 -4.302 1.00 94.00 71 ASP A O 1
ATOM 528 N N . TYR A 1 72 ? -8.420 -2.306 -6.053 1.00 96.31 72 TYR A N 1
ATOM 529 C CA . TYR A 1 72 ? -8.093 -3.497 -5.269 1.00 96.31 72 TYR A CA 1
ATOM 530 C C . TYR A 1 72 ? -6.675 -4.006 -5.539 1.00 96.31 72 TYR A C 1
ATOM 532 O O . TYR A 1 72 ? -6.156 -3.930 -6.650 1.00 96.31 72 TYR A O 1
ATOM 540 N N . ALA A 1 73 ? -6.092 -4.652 -4.532 1.00 96.06 73 ALA A N 1
ATOM 541 C CA . ALA A 1 73 ? -4.881 -5.450 -4.657 1.00 96.06 73 ALA A CA 1
ATOM 542 C C . ALA A 1 73 ? -5.218 -6.943 -4.525 1.00 96.06 73 ALA A C 1
ATOM 544 O O . ALA A 1 73 ? -5.846 -7.352 -3.548 1.00 96.06 73 ALA A O 1
ATOM 545 N N . TYR A 1 74 ? -4.794 -7.764 -5.493 1.00 95.56 74 TYR A N 1
ATOM 546 C CA . TYR A 1 74 ? -4.969 -9.218 -5.426 1.00 95.56 74 TYR A CA 1
ATOM 547 C C . TYR A 1 74 ? -3.791 -9.905 -4.738 1.00 95.56 74 TYR A C 1
ATOM 549 O O . TYR A 1 74 ? -2.642 -9.707 -5.142 1.00 95.56 74 TYR A O 1
ATOM 557 N N . GLY A 1 75 ? -4.066 -10.760 -3.757 1.00 94.88 75 GLY A N 1
ATOM 558 C CA . GLY A 1 75 ? -3.050 -11.592 -3.121 1.00 94.88 75 GLY A CA 1
ATOM 559 C C . GLY A 1 75 ? -3.536 -12.278 -1.845 1.00 94.88 75 GLY A C 1
ATOM 560 O O . GLY A 1 75 ? -4.743 -12.345 -1.607 1.00 94.88 75 GLY A O 1
ATOM 561 N N . PRO A 1 76 ? -2.609 -12.830 -1.044 1.00 94.75 76 PRO A N 1
ATOM 562 C CA . PRO A 1 76 ? -2.943 -13.505 0.203 1.00 94.75 76 PRO A CA 1
ATOM 563 C C . PRO A 1 76 ? -3.259 -12.508 1.322 1.00 94.75 76 PRO A C 1
ATOM 565 O O . PRO A 1 76 ? -2.551 -11.518 1.500 1.00 94.75 76 PRO A O 1
ATOM 568 N N . GLY A 1 77 ? -4.260 -12.820 2.138 1.00 93.38 77 GLY A N 1
ATOM 569 C CA . GLY A 1 77 ? -4.563 -12.069 3.350 1.00 93.38 77 GLY A CA 1
ATOM 570 C C . GLY A 1 77 ? -5.362 -12.885 4.371 1.00 93.38 77 GLY A C 1
ATOM 571 O O . GLY A 1 77 ? -5.512 -14.101 4.224 1.00 93.38 77 GLY A O 1
ATOM 572 N N . PRO A 1 78 ? -5.897 -12.238 5.421 1.00 94.38 78 PRO A N 1
ATOM 573 C CA . PRO A 1 78 ? -6.567 -12.920 6.535 1.00 94.38 78 PRO A CA 1
ATOM 574 C C . PRO A 1 78 ? -7.859 -13.652 6.142 1.00 94.38 78 PRO A C 1
ATOM 576 O O . PRO A 1 78 ? -8.323 -14.512 6.881 1.00 94.38 78 PRO A O 1
ATOM 579 N N . LEU A 1 79 ? -8.437 -13.321 4.984 1.00 95.81 79 LEU A N 1
ATOM 580 C CA . LEU A 1 79 ? -9.639 -13.966 4.437 1.00 95.81 79 LEU A CA 1
ATOM 581 C C . LEU A 1 79 ? -9.318 -14.935 3.285 1.00 95.81 79 LEU A C 1
ATOM 583 O O . LEU A 1 79 ? -10.222 -15.372 2.577 1.00 95.81 79 LEU A O 1
ATOM 587 N N . GLY A 1 80 ? -8.041 -15.273 3.093 1.00 94.44 80 GLY A N 1
ATOM 588 C CA . GLY A 1 80 ? -7.562 -16.117 2.001 1.00 94.44 80 GLY A CA 1
ATOM 589 C C . GLY A 1 80 ? -7.024 -15.316 0.815 1.00 94.44 80 GLY A C 1
ATOM 590 O O . GLY A 1 80 ? -6.695 -14.138 0.930 1.00 94.44 80 GLY A O 1
ATOM 591 N N . PHE A 1 81 ? -6.888 -15.977 -0.334 1.00 95.38 81 PHE A N 1
ATOM 592 C CA . PHE A 1 81 ? -6.492 -15.308 -1.571 1.00 95.38 81 PHE A CA 1
ATOM 593 C C . PHE A 1 81 ? -7.679 -14.562 -2.179 1.00 95.38 81 PHE A C 1
ATOM 595 O O . PHE A 1 81 ? -8.770 -15.116 -2.317 1.00 95.38 81 PHE A O 1
ATOM 602 N N . GLY A 1 82 ? -7.466 -13.308 -2.565 1.00 96.44 82 GLY A N 1
ATOM 603 C CA . GLY A 1 82 ? -8.503 -12.507 -3.202 1.00 96.44 82 GLY A CA 1
ATOM 604 C C . GLY A 1 82 ? -8.113 -11.052 -3.401 1.00 96.44 82 GLY A C 1
ATOM 605 O O . GLY A 1 82 ? -6.965 -10.662 -3.194 1.00 96.44 82 GLY A O 1
ATOM 606 N N . TYR A 1 83 ? -9.092 -10.257 -3.818 1.00 97.19 83 TYR A N 1
ATOM 607 C CA . TYR A 1 83 ? -8.974 -8.816 -3.992 1.00 97.19 83 TYR A CA 1
ATOM 608 C C . TYR A 1 83 ? -9.307 -8.100 -2.683 1.00 97.19 83 TYR A C 1
ATOM 610 O O . TYR A 1 83 ? -10.444 -8.165 -2.214 1.00 97.19 83 TYR A O 1
ATOM 618 N N . TYR A 1 84 ? -8.337 -7.374 -2.137 1.00 97.56 84 TYR A N 1
ATOM 619 C CA . TYR A 1 84 ? -8.484 -6.495 -0.976 1.00 97.56 84 TYR A CA 1
ATOM 620 C C . TYR A 1 84 ? -8.545 -5.036 -1.433 1.00 97.56 84 TYR A C 1
ATOM 622 O O . TYR A 1 84 ? -7.670 -4.589 -2.173 1.00 97.56 84 TYR A O 1
ATOM 630 N N . HIS A 1 85 ? -9.573 -4.296 -1.022 1.00 96.75 85 HIS A N 1
ATOM 631 C CA . HIS A 1 85 ? -9.772 -2.900 -1.431 1.00 96.75 85 HIS A CA 1
ATOM 632 C C . HIS A 1 85 ? -8.782 -1.955 -0.730 1.00 96.75 85 HIS A C 1
ATOM 634 O O . HIS A 1 85 ? -8.520 -2.128 0.454 1.00 96.75 85 HIS A O 1
ATOM 640 N N . PHE A 1 86 ? -8.343 -0.865 -1.370 1.00 95.69 86 PHE A N 1
ATOM 641 C CA . PHE A 1 86 ? -7.407 0.124 -0.779 1.00 95.69 86 PHE A CA 1
ATOM 642 C C . PHE A 1 86 ? -7.896 0.899 0.459 1.00 95.69 86 PHE A C 1
ATOM 644 O O . PHE A 1 86 ? -7.171 1.727 1.011 1.00 95.69 86 PHE A O 1
ATOM 651 N N . LEU A 1 87 ? -9.116 0.614 0.917 1.00 94.94 87 LEU A N 1
ATOM 652 C CA . LEU A 1 87 ? -9.660 1.118 2.182 1.00 94.94 87 LEU A CA 1
ATOM 653 C C . LEU A 1 87 ? -9.272 0.226 3.368 1.00 94.94 87 LEU A C 1
ATOM 655 O O . LEU A 1 87 ? -9.488 0.605 4.520 1.00 94.94 87 LEU A O 1
ATOM 659 N N . THR A 1 88 ? -8.745 -0.966 3.097 1.00 95.81 88 THR A N 1
ATOM 660 C CA . THR A 1 88 ? -8.287 -1.924 4.097 1.00 95.81 88 THR A CA 1
ATOM 661 C C . THR A 1 88 ? -6.771 -1.832 4.202 1.00 95.81 88 THR A C 1
ATOM 663 O O . THR A 1 88 ? -6.082 -1.477 3.246 1.00 95.81 88 THR A O 1
ATOM 666 N N . ARG A 1 89 ? -6.212 -2.188 5.354 1.00 96.12 89 ARG A N 1
ATOM 667 C CA . ARG A 1 89 ? -4.753 -2.209 5.526 1.00 96.12 89 ARG A CA 1
ATOM 668 C C . ARG A 1 89 ? -4.112 -3.334 4.707 1.00 96.12 89 ARG A C 1
ATOM 670 O O . ARG A 1 89 ? -3.009 -3.206 4.179 1.00 96.12 89 ARG A O 1
ATOM 677 N N . GLU A 1 90 ? -4.841 -4.437 4.576 1.00 97.19 90 GLU A N 1
ATOM 678 C CA . GLU A 1 90 ? -4.413 -5.698 3.974 1.00 97.19 90 GLU A CA 1
ATOM 679 C C . GLU A 1 90 ? -4.032 -5.545 2.496 1.00 97.19 90 GLU A C 1
ATOM 681 O O . GLU A 1 90 ? -3.105 -6.209 2.040 1.00 97.19 90 GLU A O 1
ATOM 686 N N . SER A 1 91 ? -4.660 -4.623 1.757 1.00 97.00 91 SER A N 1
ATOM 687 C CA . SER A 1 91 ? -4.304 -4.354 0.360 1.00 97.00 91 SER A CA 1
ATOM 688 C C . SER A 1 91 ? -2.854 -3.885 0.222 1.00 97.00 91 SER A C 1
ATOM 690 O O . SER A 1 91 ? -2.160 -4.265 -0.718 1.00 97.00 91 SER A O 1
ATOM 692 N N . TYR A 1 92 ? -2.365 -3.095 1.181 1.00 97.44 92 TYR A N 1
ATOM 693 C CA . TYR A 1 92 ? -0.992 -2.590 1.177 1.00 97.44 92 TYR A CA 1
ATOM 694 C C . TYR A 1 92 ? 0.009 -3.662 1.608 1.00 97.44 92 TYR A C 1
ATOM 696 O O . TYR A 1 92 ? 1.110 -3.711 1.066 1.00 97.44 92 TYR A O 1
ATOM 704 N N . ALA A 1 93 ? -0.384 -4.566 2.513 1.00 97.25 93 ALA A N 1
ATOM 705 C CA . ALA A 1 93 ? 0.413 -5.748 2.846 1.00 97.25 93 ALA A CA 1
ATOM 706 C C . ALA A 1 93 ? 0.573 -6.676 1.629 1.00 97.25 93 ALA A C 1
ATOM 708 O O . ALA A 1 93 ? 1.680 -7.131 1.335 1.00 97.25 93 ALA A O 1
ATOM 709 N N . VAL A 1 94 ? -0.512 -6.889 0.877 1.00 96.12 94 VAL A N 1
ATOM 710 C CA . VAL A 1 94 ? -0.505 -7.638 -0.387 1.00 96.12 94 VAL A CA 1
ATOM 711 C C . VAL A 1 94 ? 0.438 -7.000 -1.406 1.00 96.12 94 VAL A C 1
ATOM 713 O O . VAL A 1 94 ? 1.288 -7.695 -1.968 1.00 96.12 94 VAL A O 1
ATOM 716 N N . LEU A 1 95 ? 0.321 -5.688 -1.642 1.00 95.44 95 LEU A N 1
ATOM 717 C CA . LEU A 1 95 ? 1.198 -4.993 -2.588 1.00 95.44 95 LEU A CA 1
ATOM 718 C C . LEU A 1 95 ? 2.659 -5.033 -2.148 1.00 95.44 95 LEU A C 1
ATOM 720 O O . LEU A 1 95 ? 3.520 -5.351 -2.962 1.00 95.44 95 LEU A O 1
ATOM 724 N N . TYR A 1 96 ? 2.943 -4.783 -0.869 1.00 96.69 96 TYR A N 1
ATOM 725 C CA . TYR A 1 96 ? 4.299 -4.878 -0.337 1.00 96.69 96 TYR A CA 1
ATOM 726 C C . TYR A 1 96 ? 4.904 -6.269 -0.574 1.00 96.69 96 TYR A C 1
ATOM 728 O O . TYR A 1 96 ? 6.013 -6.372 -1.100 1.00 96.69 96 TYR A O 1
ATOM 736 N N . GLY A 1 97 ? 4.160 -7.339 -0.271 1.00 94.19 97 GLY A N 1
ATOM 737 C CA . GLY A 1 97 ? 4.600 -8.712 -0.525 1.00 94.19 97 GLY A CA 1
ATOM 738 C C . GLY A 1 97 ? 4.878 -8.983 -2.007 1.00 94.19 97 GLY A C 1
ATOM 739 O O . GLY A 1 97 ? 5.917 -9.551 -2.349 1.00 94.19 97 GLY A O 1
ATOM 740 N N . ARG A 1 98 ? 4.000 -8.513 -2.904 1.00 91.50 98 ARG A N 1
ATOM 741 C CA . ARG A 1 98 ? 4.196 -8.624 -4.361 1.00 91.50 98 ARG A CA 1
ATOM 742 C C . ARG A 1 98 ? 5.467 -7.911 -4.814 1.00 91.50 98 ARG A C 1
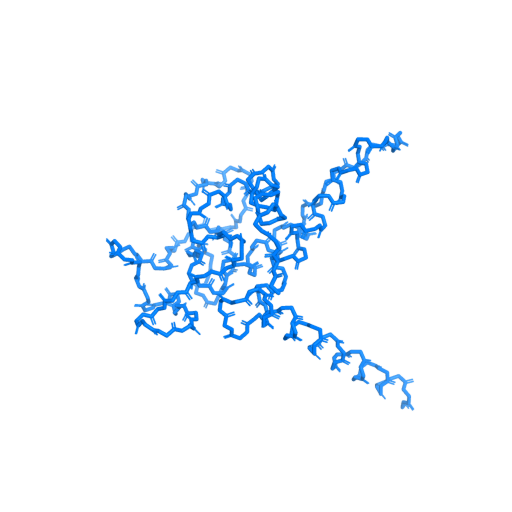ATOM 744 O O . ARG A 1 98 ? 6.306 -8.536 -5.456 1.00 91.50 98 ARG A O 1
ATOM 751 N N . MET A 1 99 ? 5.646 -6.652 -4.423 1.00 92.88 99 MET A N 1
ATOM 752 C CA . MET A 1 99 ? 6.825 -5.850 -4.770 1.00 92.88 99 MET A CA 1
ATOM 753 C C . MET A 1 99 ? 8.121 -6.454 -4.216 1.00 92.88 99 MET A C 1
ATOM 755 O O . MET A 1 99 ? 9.147 -6.463 -4.888 1.00 92.88 99 MET A O 1
ATOM 759 N N . GLN A 1 100 ? 8.081 -7.026 -3.011 1.00 92.56 100 GLN A N 1
ATOM 760 C CA . GLN A 1 100 ? 9.226 -7.726 -2.432 1.00 92.56 100 GLN A CA 1
ATOM 761 C C . GLN A 1 100 ? 9.599 -8.991 -3.225 1.00 92.56 100 GLN A C 1
ATOM 763 O O . GLN A 1 100 ? 10.781 -9.296 -3.365 1.00 92.56 100 GLN A O 1
ATOM 768 N N . SER A 1 101 ? 8.608 -9.720 -3.748 1.00 88.94 101 SER A N 1
ATOM 769 C CA . SER A 1 101 ? 8.821 -10.947 -4.533 1.00 88.94 101 SER A CA 1
ATOM 770 C C . SER A 1 101 ? 9.217 -10.704 -5.993 1.00 88.94 101 SER A C 1
ATOM 772 O O . SER A 1 101 ? 9.764 -11.596 -6.634 1.00 88.94 101 SER A O 1
ATOM 774 N N . SER A 1 102 ? 8.925 -9.514 -6.523 1.00 86.50 102 SER A N 1
ATOM 775 C CA . SER A 1 102 ? 9.087 -9.171 -7.940 1.00 86.50 102 SER A CA 1
ATOM 776 C C . SER A 1 102 ? 9.892 -7.875 -8.116 1.00 86.50 102 SER A C 1
ATOM 778 O O . SER A 1 102 ? 9.359 -6.892 -8.634 1.00 86.50 102 SER A O 1
ATOM 780 N N . PRO A 1 103 ? 11.164 -7.832 -7.675 1.00 86.75 103 PRO A N 1
ATOM 781 C CA . PRO A 1 103 ? 11.995 -6.648 -7.843 1.00 86.75 103 PRO A CA 1
ATOM 782 C C . PRO A 1 103 ? 12.320 -6.395 -9.329 1.00 86.75 103 PRO A C 1
ATOM 784 O O . PRO A 1 103 ? 12.400 -7.346 -10.114 1.00 86.75 103 PRO A O 1
ATOM 787 N N . PRO A 1 104 ? 12.579 -5.137 -9.733 1.00 86.25 104 PRO A N 1
ATOM 788 C CA . PRO A 1 104 ? 13.052 -4.829 -11.075 1.00 86.25 104 PRO A CA 1
ATOM 789 C C . PRO A 1 104 ? 14.346 -5.580 -11.404 1.00 86.25 104 PRO A C 1
ATOM 791 O O . PRO A 1 104 ? 15.300 -5.573 -10.625 1.00 86.25 104 PRO A O 1
ATOM 794 N N . VAL A 1 105 ? 14.401 -6.195 -12.586 1.00 81.75 105 VAL A N 1
ATOM 795 C CA . VAL A 1 105 ? 15.602 -6.890 -13.063 1.00 81.75 105 VAL A CA 1
ATOM 796 C C . VAL A 1 105 ? 16.592 -5.865 -13.607 1.00 81.75 105 VAL A C 1
ATOM 798 O O . VAL A 1 105 ? 16.292 -5.132 -14.551 1.00 81.75 105 VAL A O 1
ATOM 801 N N . ALA A 1 106 ? 17.792 -5.826 -13.034 1.00 75.12 106 ALA A N 1
ATOM 802 C CA . ALA A 1 106 ? 18.871 -4.989 -13.533 1.00 75.12 106 ALA A CA 1
ATOM 803 C C . ALA A 1 106 ? 19.804 -5.796 -14.452 1.00 75.12 106 ALA A C 1
ATOM 805 O O . ALA A 1 106 ? 20.249 -6.886 -14.097 1.00 75.12 106 ALA A O 1
ATOM 806 N N . CYS A 1 107 ? 20.097 -5.266 -15.642 1.00 70.00 107 CYS A N 1
ATOM 807 C CA . CYS A 1 107 ? 21.065 -5.869 -16.564 1.00 70.00 107 CYS A CA 1
ATOM 808 C C . CYS A 1 107 ? 22.505 -5.636 -16.065 1.00 70.00 107 CYS A C 1
ATOM 810 O O . CYS A 1 107 ? 22.761 -4.693 -15.318 1.00 70.00 107 CYS A O 1
ATOM 812 N N . CYS A 1 108 ? 23.457 -6.456 -16.521 1.00 71.25 108 CYS A N 1
ATOM 813 C CA . CYS A 1 108 ? 24.880 -6.378 -16.160 1.00 71.25 108 CYS A CA 1
ATOM 814 C C . CYS A 1 108 ? 25.536 -5.015 -16.464 1.00 71.25 108 CYS A C 1
ATOM 816 O O . CYS A 1 108 ? 26.508 -4.644 -15.812 1.00 71.25 108 CYS A O 1
ATOM 818 N N . ALA A 1 109 ? 24.980 -4.237 -17.395 1.00 69.25 109 ALA A N 1
ATOM 819 C CA . ALA A 1 109 ? 25.330 -2.836 -17.606 1.00 69.25 109 ALA A CA 1
ATOM 820 C C . ALA A 1 109 ? 24.386 -1.927 -16.799 1.00 69.25 109 ALA A C 1
ATOM 822 O O . ALA A 1 109 ? 23.441 -1.384 -17.364 1.00 69.25 109 ALA A O 1
ATOM 823 N N . PHE A 1 110 ? 24.628 -1.781 -15.488 1.00 80.56 110 PHE A N 1
ATOM 824 C CA . PHE A 1 110 ? 23.780 -1.006 -14.568 1.00 80.56 110 PHE A CA 1
ATOM 825 C C . PHE A 1 110 ? 23.777 0.492 -14.907 1.00 80.56 110 PHE A C 1
ATOM 827 O O . PHE A 1 110 ? 24.600 1.271 -14.417 1.00 80.56 110 PHE A O 1
ATOM 834 N N . THR A 1 111 ? 22.856 0.906 -15.773 1.00 87.00 111 THR A N 1
ATOM 835 C CA . THR A 1 111 ? 22.756 2.300 -16.218 1.00 87.00 111 THR A CA 1
ATOM 836 C C . THR A 1 111 ? 22.116 3.194 -15.154 1.00 87.00 111 THR A C 1
ATOM 838 O O . THR A 1 111 ? 21.441 2.735 -14.229 1.00 87.00 111 THR A O 1
ATOM 841 N N . SER A 1 112 ? 22.262 4.512 -15.310 1.00 85.75 112 SER A N 1
ATOM 842 C CA . SER A 1 112 ? 21.534 5.495 -14.496 1.00 85.75 112 SER A CA 1
ATOM 843 C C . SER A 1 112 ? 20.010 5.335 -14.605 1.00 85.75 112 SER A C 1
ATOM 845 O O . SER A 1 112 ? 19.308 5.518 -13.612 1.00 85.75 112 SER A O 1
ATOM 847 N N . GLY A 1 113 ? 19.498 4.932 -15.774 1.00 85.50 113 GLY A N 1
ATOM 848 C CA . GLY A 1 113 ? 18.079 4.633 -15.979 1.00 85.50 113 GLY A CA 1
ATOM 849 C C . GLY A 1 113 ? 17.607 3.424 -15.168 1.00 85.50 113 GLY A C 1
ATOM 850 O O . GLY A 1 113 ? 16.579 3.495 -14.501 1.00 85.50 113 GLY A O 1
ATOM 851 N N . GLN A 1 114 ? 18.390 2.343 -15.139 1.00 85.62 114 GLN A N 1
ATOM 852 C CA . GLN A 1 114 ? 18.078 1.169 -14.312 1.00 85.62 114 GLN A CA 1
ATOM 853 C C . GLN A 1 114 ? 18.160 1.477 -12.821 1.00 85.62 114 GLN A C 1
ATOM 855 O O . GLN A 1 114 ? 17.290 1.059 -12.060 1.00 85.62 114 GLN A O 1
ATOM 860 N N . ARG A 1 115 ? 19.154 2.273 -12.407 1.00 87.94 115 ARG A N 1
ATOM 861 C CA . ARG A 1 115 ? 19.236 2.772 -11.031 1.00 87.94 115 ARG A CA 1
ATOM 862 C C . ARG A 1 115 ? 17.972 3.530 -10.635 1.00 87.94 115 ARG A C 1
ATOM 864 O O . ARG A 1 115 ? 17.475 3.325 -9.534 1.00 87.94 115 ARG A O 1
ATOM 871 N N . ARG A 1 116 ? 17.447 4.379 -11.523 1.00 90.56 116 ARG A N 1
ATOM 872 C CA . ARG A 1 116 ? 16.202 5.112 -11.274 1.00 90.56 116 ARG A CA 1
ATOM 873 C C . ARG A 1 116 ? 15.018 4.167 -11.086 1.00 90.56 116 ARG A C 1
ATOM 875 O O . ARG A 1 116 ? 14.326 4.309 -10.094 1.00 90.56 116 ARG A O 1
ATOM 882 N N . ILE A 1 117 ? 14.844 3.171 -11.955 1.00 89.88 117 ILE A N 1
ATOM 883 C CA . ILE A 1 117 ? 13.756 2.181 -11.832 1.00 89.88 117 ILE A CA 1
ATOM 884 C C . ILE A 1 117 ? 13.818 1.448 -10.484 1.00 89.88 117 ILE A C 1
ATOM 886 O O . ILE A 1 117 ? 12.794 1.269 -9.830 1.00 89.88 117 ILE A O 1
ATOM 890 N N . VAL A 1 118 ? 15.017 1.046 -10.049 1.00 91.44 118 VAL A N 1
ATOM 891 C CA . VAL A 1 118 ? 15.203 0.400 -8.741 1.00 91.44 118 VAL A CA 1
ATOM 892 C C . VAL A 1 118 ? 14.847 1.360 -7.607 1.00 91.44 118 VAL A C 1
ATOM 894 O O . VAL A 1 118 ? 14.100 0.983 -6.712 1.00 91.44 118 VAL A O 1
ATOM 897 N N . ASN A 1 119 ? 15.325 2.604 -7.652 1.00 93.19 119 ASN A N 1
ATOM 898 C CA . ASN A 1 119 ? 15.017 3.602 -6.625 1.00 93.19 119 ASN A CA 1
ATOM 899 C C . ASN A 1 119 ? 13.515 3.909 -6.544 1.00 93.19 119 ASN A C 1
ATOM 901 O O . ASN A 1 119 ? 12.964 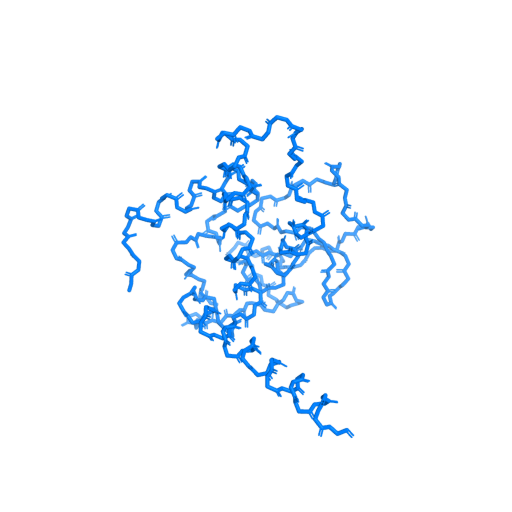3.954 -5.448 1.00 93.19 119 ASN A O 1
ATOM 905 N N . ASP A 1 120 ? 12.866 4.080 -7.694 1.00 94.44 120 ASP A N 1
ATOM 906 C CA . ASP A 1 120 ? 11.433 4.337 -7.827 1.00 94.44 120 ASP A CA 1
ATOM 907 C C . ASP A 1 120 ? 10.624 3.167 -7.236 1.00 94.44 120 ASP A C 1
ATOM 909 O O . ASP A 1 120 ? 9.717 3.368 -6.425 1.00 94.44 120 ASP A O 1
ATOM 913 N N . HIS A 1 121 ? 11.012 1.927 -7.557 1.00 94.81 121 HIS A N 1
ATOM 914 C CA . HIS A 1 121 ? 10.415 0.725 -6.975 1.00 94.81 121 HIS A CA 1
ATOM 915 C C . HIS A 1 121 ? 10.590 0.660 -5.453 1.00 94.81 121 HIS A C 1
ATOM 917 O O . HIS A 1 121 ? 9.625 0.398 -4.734 1.00 94.81 121 HIS A O 1
ATOM 923 N N . GLU A 1 122 ? 11.798 0.912 -4.946 1.00 95.62 122 GLU A N 1
ATOM 924 C CA . GLU A 1 122 ? 12.074 0.897 -3.509 1.00 95.62 122 GLU A CA 1
ATOM 925 C C . GLU A 1 122 ? 11.321 2.006 -2.761 1.00 95.62 122 GLU A C 1
ATOM 927 O O . GLU A 1 122 ? 10.844 1.772 -1.649 1.00 95.62 122 GLU A O 1
ATOM 932 N N . GLU A 1 123 ? 11.150 3.185 -3.365 1.00 96.00 123 GLU A N 1
ATOM 933 C CA . GLU A 1 123 ? 10.361 4.273 -2.785 1.00 96.00 123 GLU A CA 1
ATOM 934 C C . GLU A 1 123 ? 8.886 3.880 -2.631 1.00 96.00 123 GLU A C 1
ATOM 936 O O . GLU A 1 123 ? 8.330 3.985 -1.532 1.00 96.00 123 GLU A O 1
ATOM 941 N N . VAL A 1 124 ? 8.258 3.357 -3.688 1.00 96.62 124 VAL A N 1
ATOM 942 C CA . VAL A 1 124 ? 6.857 2.916 -3.622 1.00 96.62 124 VAL A CA 1
ATOM 943 C C . VAL A 1 124 ? 6.705 1.726 -2.673 1.00 96.62 124 VAL A C 1
ATOM 945 O O . VAL A 1 124 ? 5.830 1.747 -1.803 1.00 96.62 124 VAL A O 1
ATOM 948 N N . LYS A 1 125 ? 7.601 0.732 -2.750 1.00 97.06 125 LYS A N 1
ATOM 949 C CA . LYS A 1 125 ? 7.601 -0.442 -1.860 1.00 97.06 125 LYS A CA 1
ATOM 950 C C . LYS A 1 125 ? 7.671 -0.032 -0.392 1.00 97.06 125 LYS A C 1
ATOM 952 O O . LYS A 1 125 ? 6.941 -0.574 0.437 1.00 97.06 125 LYS A O 1
ATOM 957 N N . LYS A 1 126 ? 8.521 0.943 -0.066 1.00 96.62 126 LYS A N 1
ATOM 958 C CA . LYS A 1 126 ? 8.665 1.479 1.291 1.00 96.62 126 LYS A CA 1
ATOM 959 C C . LYS A 1 126 ? 7.376 2.129 1.790 1.00 96.62 126 LYS A C 1
ATOM 961 O O . LYS A 1 126 ? 7.010 1.924 2.945 1.00 96.62 126 LYS A O 1
ATOM 966 N N . ILE A 1 127 ? 6.664 2.870 0.942 1.00 96.44 127 ILE A N 1
ATOM 967 C CA . ILE A 1 127 ? 5.380 3.469 1.331 1.00 96.44 127 ILE A CA 1
ATOM 968 C C . ILE A 1 127 ? 4.310 2.387 1.530 1.00 96.44 127 ILE A C 1
ATOM 970 O O . ILE A 1 127 ? 3.566 2.447 2.509 1.00 96.44 127 ILE A O 1
ATOM 974 N N . MET A 1 128 ? 4.267 1.357 0.678 1.00 97.38 128 MET A N 1
ATOM 975 C CA . MET A 1 128 ? 3.359 0.217 0.875 1.00 97.38 128 MET A CA 1
ATOM 976 C C . MET A 1 128 ? 3.651 -0.508 2.193 1.00 97.38 128 MET A C 1
ATOM 978 O O . MET A 1 128 ? 2.725 -0.828 2.938 1.00 97.38 128 MET A O 1
ATOM 982 N N . TRP A 1 129 ? 4.932 -0.694 2.524 1.00 97.12 129 TRP A N 1
ATOM 983 C CA . TRP A 1 129 ? 5.352 -1.260 3.803 1.00 97.12 129 TRP A CA 1
ATOM 984 C C . TRP A 1 129 ? 4.857 -0.425 4.989 1.00 97.12 129 TRP A C 1
ATOM 986 O O . TRP A 1 129 ? 4.228 -0.970 5.896 1.00 97.12 129 TRP A O 1
ATOM 996 N N . TYR A 1 130 ? 5.049 0.898 4.956 1.00 96.88 130 TYR A N 1
ATOM 997 C CA . TYR A 1 130 ? 4.523 1.795 5.988 1.00 96.88 130 TYR A CA 1
ATOM 998 C C . TYR A 1 130 ? 3.014 1.643 6.154 1.00 96.88 130 TYR A C 1
ATOM 1000 O O . TYR A 1 130 ? 2.547 1.355 7.255 1.00 96.88 130 TYR A O 1
ATOM 1008 N N . ARG A 1 131 ? 2.249 1.741 5.064 1.00 96.38 131 ARG A N 1
ATOM 1009 C CA . ARG A 1 131 ? 0.787 1.587 5.100 1.00 96.38 131 ARG A CA 1
ATOM 1010 C C . ARG A 1 131 ? 0.351 0.222 5.624 1.00 96.38 131 ARG A C 1
ATOM 1012 O O . ARG A 1 131 ? -0.631 0.151 6.351 1.00 96.38 131 ARG A O 1
ATOM 1019 N N . SER A 1 132 ? 1.098 -0.842 5.324 1.00 96.56 132 SER A N 1
ATOM 1020 C CA . SER A 1 132 ? 0.793 -2.190 5.820 1.00 96.56 132 SER A CA 1
ATOM 1021 C C . SER A 1 132 ? 0.941 -2.338 7.340 1.00 96.56 132 SER A C 1
ATOM 1023 O O . SER A 1 132 ? 0.314 -3.215 7.933 1.00 96.56 132 SER A O 1
ATOM 1025 N N . LEU A 1 133 ? 1.741 -1.473 7.973 1.00 95.50 133 LEU A N 1
ATOM 1026 C CA . LEU A 1 133 ? 1.988 -1.466 9.416 1.00 95.50 133 LEU A CA 1
ATOM 1027 C C . LEU A 1 133 ? 1.222 -0.368 10.160 1.00 95.50 133 LEU A C 1
ATOM 1029 O O . LEU A 1 133 ? 1.082 -0.449 11.379 1.00 95.50 133 LEU A O 1
ATOM 1033 N N . GLY A 1 134 ? 0.717 0.638 9.446 1.00 94.00 134 GLY A N 1
ATOM 1034 C CA . GLY A 1 134 ? 0.021 1.770 10.042 1.00 94.00 134 GLY A CA 1
ATOM 1035 C C . GLY A 1 134 ? -1.223 1.357 10.825 1.00 94.00 134 GLY A C 1
ATOM 1036 O O . GLY A 1 134 ? -2.067 0.593 10.349 1.00 94.00 134 GLY A O 1
ATOM 1037 N N . SER A 1 135 ? -1.357 1.901 12.029 1.00 93.81 135 SER A N 1
ATOM 1038 C CA . SER A 1 135 ? -2.532 1.733 12.891 1.00 93.81 135 SER A CA 1
ATOM 1039 C C . SER A 1 135 ? -3.792 2.388 12.313 1.00 93.81 135 SER A C 1
ATOM 1041 O O . SER A 1 135 ? -4.905 1.926 12.565 1.00 93.81 135 SER A O 1
ATOM 1043 N N . VAL A 1 136 ? -3.616 3.430 11.499 1.00 93.88 136 VAL A N 1
ATOM 1044 C CA . VAL A 1 136 ? -4.668 4.209 10.833 1.00 93.88 136 VAL A CA 1
ATOM 1045 C C . VAL A 1 136 ? -4.246 4.543 9.394 1.00 93.88 136 VAL A C 1
ATOM 1047 O O . VAL A 1 136 ? -3.046 4.522 9.100 1.00 93.88 136 VAL A O 1
ATOM 1050 N N . PRO A 1 137 ? -5.188 4.862 8.489 1.00 93.19 137 PRO A N 1
ATOM 1051 C CA . PRO A 1 137 ? -4.889 5.224 7.103 1.00 93.19 137 PRO A CA 1
ATOM 1052 C C . PRO A 1 137 ? -4.358 6.664 6.957 1.00 93.19 137 PRO A C 1
ATOM 1054 O O . PRO A 1 137 ? -4.941 7.500 6.269 1.00 93.19 137 PRO A O 1
ATOM 1057 N N . ASP A 1 138 ? -3.215 6.930 7.587 1.00 93.06 138 ASP A N 1
ATOM 1058 C CA . ASP A 1 138 ? -2.475 8.194 7.549 1.00 93.06 138 ASP A CA 1
ATOM 1059 C C . ASP A 1 138 ? -0.986 7.901 7.319 1.00 93.06 138 ASP A C 1
ATOM 1061 O O . ASP A 1 138 ? -0.360 7.193 8.108 1.00 93.06 138 ASP A O 1
ATOM 1065 N N . ASP A 1 139 ? -0.400 8.439 6.245 1.00 93.19 139 ASP A N 1
ATOM 1066 C CA . ASP A 1 139 ? 0.989 8.129 5.873 1.00 93.19 139 ASP A CA 1
ATOM 1067 C C . ASP A 1 139 ? 2.023 8.615 6.905 1.00 93.19 139 ASP A C 1
ATOM 1069 O O . ASP A 1 139 ? 3.069 7.983 7.077 1.00 93.19 139 ASP A O 1
ATOM 1073 N N . ALA A 1 140 ? 1.755 9.717 7.613 1.00 92.25 140 ALA A N 1
ATOM 1074 C CA . ALA A 1 140 ? 2.678 10.241 8.617 1.00 92.25 140 ALA A CA 1
ATOM 1075 C C . ALA A 1 140 ? 2.659 9.383 9.887 1.00 92.25 140 ALA A C 1
ATOM 1077 O O . ALA A 1 140 ? 3.713 9.137 10.480 1.00 92.25 140 ALA A O 1
ATOM 1078 N N . GLN A 1 141 ? 1.483 8.914 10.306 1.00 93.00 141 GLN A N 1
ATOM 1079 C CA . GLN A 1 141 ? 1.364 7.983 11.424 1.00 93.00 141 GLN A CA 1
ATOM 1080 C C . GLN A 1 141 ? 1.899 6.597 11.052 1.00 93.00 141 GLN A C 1
ATOM 1082 O O . GLN A 1 141 ? 2.675 6.026 11.813 1.00 93.00 141 GLN A O 1
ATOM 1087 N N . ALA A 1 142 ? 1.585 6.100 9.857 1.00 93.81 142 ALA A N 1
ATOM 1088 C CA . ALA A 1 142 ? 2.068 4.815 9.361 1.00 93.81 142 ALA A CA 1
ATOM 1089 C C . ALA A 1 142 ? 3.603 4.734 9.334 1.00 93.81 142 ALA A C 1
ATOM 1091 O O . ALA A 1 142 ? 4.186 3.721 9.723 1.00 93.81 142 ALA A O 1
ATOM 1092 N N . GLN A 1 143 ? 4.276 5.823 8.950 1.00 94.44 143 GLN A N 1
ATOM 1093 C CA . GLN A 1 143 ? 5.734 5.903 9.016 1.00 94.44 143 GLN A CA 1
ATOM 1094 C C . GLN A 1 143 ? 6.260 5.793 10.457 1.00 94.44 143 GLN A C 1
ATOM 1096 O O . GLN A 1 143 ? 7.242 5.086 10.694 1.00 94.44 143 GLN A O 1
ATOM 1101 N N . LYS A 1 144 ? 5.632 6.479 11.421 1.00 94.81 144 LYS A N 1
ATOM 1102 C CA . LYS A 1 144 ? 6.024 6.402 12.840 1.00 94.81 144 LYS A CA 1
ATOM 1103 C C . LYS A 1 144 ? 5.842 4.989 13.384 1.00 94.81 144 LYS A C 1
ATOM 1105 O O . LYS A 1 144 ? 6.759 4.470 14.018 1.00 94.81 144 LYS A O 1
ATOM 1110 N N . ASP A 1 145 ? 4.701 4.370 13.092 1.00 95.19 145 ASP A N 1
ATOM 1111 C CA . ASP A 1 145 ? 4.370 3.015 13.535 1.00 95.19 145 ASP A CA 1
ATOM 1112 C C . ASP A 1 145 ? 5.393 2.004 12.999 1.00 95.19 145 ASP A C 1
ATOM 1114 O O . ASP A 1 145 ? 5.947 1.208 13.757 1.00 95.19 145 ASP A O 1
ATOM 1118 N N . ALA A 1 146 ? 5.733 2.090 11.710 1.00 93.31 146 ALA A N 1
ATOM 1119 C CA . ALA A 1 146 ? 6.721 1.210 11.094 1.00 93.31 146 ALA A CA 1
ATOM 1120 C C . ALA A 1 146 ? 8.129 1.369 11.692 1.00 93.31 146 ALA A C 1
ATOM 1122 O O . ALA A 1 146 ? 8.820 0.374 11.922 1.00 93.31 146 ALA A O 1
ATOM 1123 N N . ILE A 1 147 ? 8.559 2.604 11.976 1.00 93.00 147 ILE A N 1
ATOM 1124 C CA . ILE A 1 147 ? 9.851 2.865 12.631 1.00 93.00 147 ILE A CA 1
ATOM 1125 C C . ILE A 1 147 ? 9.861 2.285 14.048 1.00 93.00 147 ILE A C 1
ATOM 1127 O O . ILE A 1 147 ? 10.835 1.633 14.425 1.00 93.00 147 ILE A O 1
ATOM 1131 N N . ALA A 1 148 ? 8.786 2.480 14.814 1.00 93.38 148 ALA A N 1
ATOM 1132 C CA . ALA A 1 148 ? 8.670 1.947 16.168 1.00 93.38 148 ALA A CA 1
ATOM 1133 C C . ALA A 1 148 ? 8.736 0.410 16.182 1.00 93.38 148 ALA A C 1
ATOM 1135 O O . ALA A 1 148 ? 9.468 -0.167 16.989 1.00 93.38 148 ALA A O 1
ATOM 1136 N N . ILE A 1 149 ? 8.042 -0.253 15.250 1.00 91.19 149 ILE A N 1
ATOM 1137 C CA . ILE A 1 149 ? 8.098 -1.714 15.089 1.00 91.19 149 ILE A CA 1
ATOM 1138 C C . ILE A 1 149 ? 9.523 -2.162 14.748 1.00 91.19 149 ILE A C 1
ATOM 1140 O O . ILE A 1 149 ? 10.058 -3.043 15.419 1.00 91.19 149 ILE A O 1
ATOM 1144 N N . ALA A 1 150 ? 10.172 -1.529 13.767 1.00 87.81 150 ALA A N 1
ATOM 1145 C CA . ALA A 1 150 ? 11.528 -1.892 13.353 1.00 87.81 150 ALA A CA 1
ATOM 1146 C C . ALA A 1 150 ? 12.556 -1.742 14.490 1.00 87.81 150 ALA A C 1
ATOM 1148 O O . ALA A 1 150 ? 13.402 -2.617 14.686 1.00 87.81 150 ALA A O 1
ATOM 1149 N N . GLN A 1 151 ? 12.464 -0.664 15.275 1.00 88.12 151 GLN A N 1
ATOM 1150 C CA . GLN A 1 151 ? 13.313 -0.450 16.452 1.00 88.12 151 GLN A CA 1
ATOM 1151 C C . GLN A 1 151 ? 13.056 -1.497 17.542 1.00 88.12 151 GLN A C 1
ATOM 1153 O O . GLN A 1 151 ? 14.005 -2.011 18.138 1.00 88.12 151 GLN A O 1
ATOM 1158 N N . GLY A 1 152 ? 11.787 -1.843 17.779 1.00 86.38 152 GLY A N 1
ATOM 1159 C CA . GLY A 1 152 ? 11.404 -2.904 18.708 1.00 86.38 152 GLY A CA 1
ATOM 1160 C C . GLY A 1 152 ? 12.001 -4.258 18.318 1.00 86.38 152 GLY A C 1
ATOM 1161 O O . GLY A 1 152 ? 12.630 -4.914 19.148 1.00 86.38 152 GLY A O 1
ATOM 1162 N N . THR A 1 153 ? 11.886 -4.647 17.046 1.00 81.81 153 THR A N 1
ATOM 1163 C CA . THR A 1 153 ? 12.459 -5.899 16.526 1.00 81.81 153 THR A CA 1
ATOM 1164 C C . THR A 1 153 ? 13.984 -5.928 16.639 1.00 81.81 153 THR A C 1
ATOM 1166 O O . THR A 1 153 ? 14.539 -6.931 17.086 1.00 81.81 153 THR A O 1
ATOM 1169 N N . ALA A 1 154 ? 14.671 -4.832 16.300 1.00 77.75 154 ALA A N 1
ATOM 1170 C CA . ALA A 1 154 ? 16.130 -4.750 16.402 1.00 77.75 154 ALA A CA 1
ATOM 1171 C C . ALA A 1 154 ? 16.627 -4.927 17.848 1.00 77.75 154 ALA A C 1
ATOM 1173 O O . ALA A 1 154 ? 17.612 -5.625 18.087 1.00 77.75 154 ALA A O 1
ATOM 1174 N N . LYS A 1 155 ? 15.920 -4.340 18.822 1.00 75.81 155 LYS A N 1
ATOM 1175 C CA . LYS A 1 155 ? 16.256 -4.467 20.246 1.00 75.81 155 LYS A CA 1
ATOM 1176 C C . LYS A 1 155 ? 16.100 -5.904 20.756 1.00 75.81 155 LYS A C 1
ATOM 1178 O O . LYS A 1 155 ? 16.966 -6.374 21.485 1.00 75.81 155 LYS A O 1
ATOM 1183 N N . ILE A 1 156 ? 15.036 -6.603 20.350 1.00 71.81 156 ILE A N 1
ATOM 1184 C CA . ILE A 1 156 ? 14.813 -8.015 20.710 1.00 71.81 156 ILE A CA 1
ATOM 1185 C C . ILE A 1 156 ? 15.908 -8.906 20.108 1.00 71.81 156 ILE A C 1
ATOM 1187 O O . ILE A 1 156 ? 16.462 -9.749 20.807 1.00 71.81 156 ILE A O 1
ATOM 1191 N N . GLY A 1 157 ? 16.265 -8.688 18.837 1.00 62.62 157 GLY A N 1
ATOM 1192 C CA . GLY A 1 157 ? 17.327 -9.450 18.174 1.00 62.62 157 GLY A CA 1
ATOM 1193 C C . GLY A 1 157 ? 18.693 -9.293 18.849 1.00 62.62 157 GLY A C 1
ATOM 1194 O O . GLY A 1 157 ? 19.404 -10.274 19.026 1.00 62.62 157 GLY A O 1
ATOM 1195 N N . LEU A 1 158 ? 19.040 -8.081 19.293 1.00 60.81 158 LEU A N 1
ATOM 1196 C CA . LEU A 1 158 ? 20.270 -7.829 20.055 1.00 60.81 158 LEU A CA 1
ATOM 1197 C C . LEU A 1 158 ? 20.283 -8.527 21.421 1.00 60.81 158 LEU A C 1
ATOM 1199 O O . LEU A 1 158 ? 21.336 -8.983 21.853 1.00 60.81 158 LEU A O 1
ATOM 1203 N N . GLN A 1 159 ? 19.133 -8.624 22.088 1.00 57.69 159 GLN A N 1
ATOM 1204 C CA . GLN A 1 159 ? 19.033 -9.263 23.400 1.00 57.69 159 GLN A CA 1
ATOM 1205 C C . GLN A 1 159 ? 19.147 -10.795 23.314 1.00 57.69 159 GLN A C 1
ATOM 1207 O O . GLN A 1 159 ? 19.768 -11.397 24.177 1.00 57.69 159 GLN A O 1
ATOM 1212 N N . LEU A 1 160 ? 18.644 -11.408 22.237 1.00 59.00 160 LEU A N 1
ATOM 1213 C CA . LEU A 1 160 ? 18.752 -12.855 21.985 1.00 59.00 160 LEU A CA 1
ATOM 1214 C C . LEU A 1 160 ? 20.159 -13.323 21.569 1.00 59.00 160 LEU A C 1
ATOM 1216 O O . LEU A 1 160 ? 20.437 -14.514 21.612 1.00 59.00 160 LEU A O 1
ATOM 1220 N N . HIS A 1 161 ? 21.034 -12.412 21.137 1.00 58.75 161 HIS A N 1
ATOM 1221 C CA . HIS A 1 161 ? 22.430 -12.715 20.788 1.00 58.75 161 HIS A CA 1
ATOM 1222 C C . HIS A 1 161 ? 23.430 -12.347 21.896 1.00 58.75 161 HIS A C 1
ATOM 1224 O O . HIS A 1 161 ? 24.637 -12.492 21.701 1.00 58.75 161 HIS A O 1
ATOM 1230 N N . ALA A 1 162 ? 22.941 -11.838 23.029 1.00 54.50 162 ALA A N 1
ATOM 1231 C CA . ALA A 1 162 ? 23.743 -11.486 24.199 1.00 54.50 162 ALA A CA 1
ATOM 1232 C C . ALA A 1 162 ? 23.644 -12.527 25.336 1.00 54.50 162 ALA A C 1
ATOM 1234 O O . ALA A 1 162 ? 24.245 -12.319 26.391 1.00 54.50 162 ALA A O 1
ATOM 1235 N N . GLU A 1 163 ? 22.904 -13.618 25.114 1.00 46.00 163 GLU A N 1
ATOM 1236 C CA . GLU A 1 163 ? 22.750 -14.791 25.992 1.00 46.00 163 GLU A CA 1
ATOM 1237 C C . GLU A 1 163 ? 23.413 -16.022 25.356 1.00 46.00 163 GLU A C 1
ATOM 1239 O O . GLU A 1 163 ? 23.952 -16.852 26.123 1.00 46.00 163 GLU A O 1
#

Organism: Thalassiosira oceanica (NCBI:txid159749)